Protein AF-A0A348Z303-F1 (afdb_monomer_lite)

pLDDT: mean 90.35, std 9.35, range [49.72, 98.31]

Structure (mmCIF, N/CA/C/O backbone):
data_AF-A0A348Z303-F1
#
_entry.id   AF-A0A348Z303-F1
#
loop_
_atom_site.group_PDB
_atom_site.id
_atom_site.type_symbol
_atom_site.label_atom_id
_atom_site.label_alt_id
_atom_site.label_comp_id
_atom_site.label_asym_id
_atom_site.label_entity_id
_atom_site.label_seq_id
_atom_site.pdbx_PDB_ins_code
_atom_site.Cartn_x
_atom_site.Cartn_y
_atom_site.Cartn_z
_atom_site.occupancy
_atom_site.B_iso_or_equiv
_atom_site.auth_seq_id
_atom_site.auth_comp_id
_atom_site.auth_asym_id
_atom_site.auth_atom_id
_atom_site.pdbx_PDB_model_num
ATOM 1 N N . MET A 1 1 ? -18.401 -0.979 0.124 1.00 71.75 1 MET A N 1
ATOM 2 C CA . MET A 1 1 ? -17.133 -0.371 0.570 1.00 71.75 1 MET A CA 1
ATOM 3 C C . MET A 1 1 ? -16.017 -0.876 -0.336 1.00 71.75 1 MET A C 1
ATOM 5 O O . MET A 1 1 ? -16.085 -2.041 -0.716 1.00 71.75 1 MET A O 1
ATOM 9 N N . LYS A 1 2 ? -15.083 -0.018 -0.766 1.00 87.38 2 LYS A N 1
ATOM 10 C CA . LYS A 1 2 ? -13.976 -0.422 -1.653 1.00 87.38 2 LYS A CA 1
ATOM 11 C C . LYS A 1 2 ? -12.927 -1.232 -0.867 1.00 87.38 2 LYS A C 1
ATOM 13 O O . LYS A 1 2 ? -12.825 -1.093 0.350 1.00 87.38 2 LYS A O 1
ATOM 18 N N . ARG A 1 3 ? -12.205 -2.112 -1.564 1.00 90.94 3 ARG A N 1
ATOM 19 C CA . ARG A 1 3 ? -11.183 -3.026 -1.023 1.00 90.94 3 ARG A CA 1
ATOM 20 C C . ARG A 1 3 ? -9.944 -2.970 -1.906 1.00 90.94 3 ARG A C 1
ATOM 22 O O . ARG A 1 3 ? -10.082 -2.824 -3.121 1.00 90.94 3 ARG A O 1
ATOM 29 N N . LEU A 1 4 ? -8.760 -3.113 -1.315 1.00 92.75 4 LEU A N 1
ATOM 30 C CA . LEU A 1 4 ? -7.537 -3.292 -2.097 1.00 92.75 4 LEU A CA 1
ATOM 31 C C . LEU A 1 4 ? -7.446 -4.716 -2.649 1.00 92.75 4 LEU A C 1
ATOM 33 O O . LEU A 1 4 ? -7.676 -5.685 -1.928 1.00 92.75 4 LEU A O 1
ATOM 37 N N . ASN A 1 5 ? -7.038 -4.827 -3.911 1.00 91.81 5 ASN A N 1
ATOM 38 C CA . ASN A 1 5 ? -6.544 -6.080 -4.471 1.00 91.81 5 ASN A CA 1
ATOM 39 C C . ASN A 1 5 ? -5.054 -6.183 -4.140 1.00 91.81 5 ASN A C 1
ATOM 41 O O . ASN A 1 5 ? -4.266 -5.346 -4.582 1.00 91.81 5 ASN A O 1
ATOM 45 N N . LEU A 1 6 ? -4.679 -7.179 -3.342 1.00 91.81 6 LEU A N 1
ATOM 46 C CA . LEU A 1 6 ? -3.316 -7.331 -2.842 1.00 91.81 6 LEU A CA 1
ATOM 47 C C . LEU A 1 6 ? -2.553 -8.362 -3.671 1.00 91.81 6 LEU A C 1
ATOM 49 O O . LEU A 1 6 ? -3.051 -9.450 -3.951 1.00 91.81 6 LEU A O 1
ATOM 53 N N . TYR A 1 7 ? -1.330 -8.002 -4.050 1.00 90.19 7 TYR A N 1
ATOM 54 C CA . TYR A 1 7 ? -0.420 -8.853 -4.804 1.00 90.19 7 TYR A CA 1
ATOM 55 C C . TYR A 1 7 ? 0.849 -9.059 -3.989 1.00 90.19 7 TYR A C 1
ATOM 57 O O . TYR A 1 7 ? 1.472 -8.100 -3.532 1.00 90.19 7 TYR A O 1
ATOM 65 N N . TYR A 1 8 ? 1.230 -10.318 -3.824 1.00 87.81 8 TYR A N 1
ATOM 66 C CA . TYR A 1 8 ? 2.387 -10.724 -3.041 1.00 87.81 8 TYR A CA 1
ATOM 67 C C . TYR A 1 8 ? 3.460 -11.269 -3.976 1.00 87.81 8 TYR A C 1
ATOM 69 O O . TYR A 1 8 ? 3.164 -12.037 -4.890 1.00 87.81 8 TYR A O 1
ATOM 77 N N . PHE A 1 9 ? 4.708 -10.875 -3.740 1.00 84.88 9 PHE A N 1
ATOM 78 C CA . PHE A 1 9 ? 5.856 -11.320 -4.522 1.00 84.88 9 PHE A CA 1
ATOM 79 C C . PHE A 1 9 ? 6.803 -12.123 -3.627 1.00 84.88 9 PHE A C 1
ATOM 81 O O . PHE A 1 9 ? 7.118 -11.684 -2.522 1.00 84.88 9 PHE A O 1
ATOM 88 N N . GLY A 1 10 ? 7.275 -13.270 -4.122 1.00 81.50 10 GLY A N 1
ATOM 89 C CA . GLY A 1 10 ? 8.155 -14.190 -3.392 1.00 81.50 10 GLY A CA 1
ATOM 90 C C . GLY A 1 10 ? 7.437 -15.430 -2.852 1.00 81.50 10 GLY A C 1
ATOM 91 O O . GLY A 1 10 ? 6.257 -15.646 -3.128 1.00 81.50 10 GLY A O 1
ATOM 92 N N . ASP A 1 11 ? 8.173 -16.248 -2.099 1.00 75.75 11 ASP A N 1
ATOM 93 C CA . ASP A 1 11 ? 7.645 -17.470 -1.493 1.00 75.75 11 ASP A CA 1
ATOM 94 C C . ASP A 1 11 ? 6.893 -17.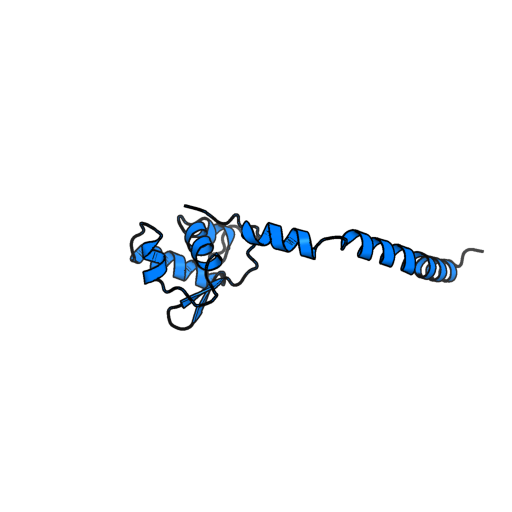140 -0.202 1.00 75.75 11 ASP A C 1
ATOM 96 O O . ASP A 1 11 ? 7.454 -16.615 0.761 1.00 75.75 11 ASP A O 1
ATOM 100 N N . ILE A 1 12 ? 5.598 -17.446 -0.190 1.00 70.44 12 ILE A N 1
ATOM 101 C CA . ILE A 1 12 ? 4.725 -17.232 0.960 1.00 70.44 12 ILE A CA 1
ATOM 102 C C . ILE A 1 12 ? 4.579 -18.566 1.694 1.00 70.44 12 ILE A C 1
ATOM 104 O O . ILE A 1 12 ? 3.819 -19.438 1.272 1.00 70.44 12 ILE A O 1
ATOM 108 N N . GLU A 1 13 ? 5.306 -18.754 2.793 1.00 67.81 13 GLU A N 1
ATOM 109 C CA . GLU A 1 13 ? 5.172 -19.975 3.590 1.00 67.81 13 GLU A CA 1
ATOM 110 C C . GLU A 1 13 ? 3.804 -20.024 4.300 1.00 67.81 13 GLU A C 1
ATOM 112 O O . GLU A 1 13 ? 3.369 -19.085 4.971 1.00 67.81 13 GLU A O 1
ATOM 117 N N . VAL A 1 14 ? 3.100 -21.150 4.149 1.00 61.56 14 VAL A N 1
ATOM 118 C CA . VAL A 1 14 ? 1.668 -21.317 4.482 1.00 61.56 14 VAL A CA 1
ATOM 119 C C . VAL A 1 14 ? 1.362 -21.198 5.987 1.00 61.56 14 VAL A C 1
ATOM 121 O O . VAL A 1 14 ? 0.215 -20.976 6.361 1.00 61.56 14 VAL A O 1
ATOM 124 N N . TYR A 1 15 ? 2.369 -21.299 6.861 1.00 58.62 15 TYR A N 1
ATOM 125 C CA . TYR A 1 15 ? 2.182 -21.384 8.318 1.00 58.62 15 TYR A CA 1
ATOM 126 C C . TYR A 1 15 ? 2.895 -20.294 9.124 1.00 58.62 15 TYR A C 1
ATOM 128 O O . TYR A 1 15 ? 3.002 -20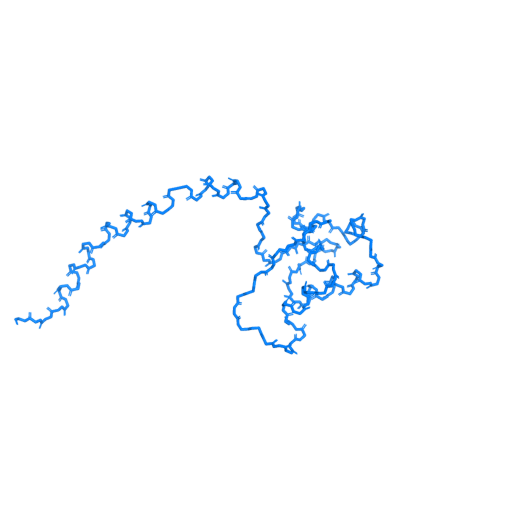.409 10.347 1.00 58.62 15 TYR A O 1
ATOM 136 N N . ASP A 1 16 ? 3.370 -19.229 8.479 1.00 71.75 16 ASP A N 1
ATOM 137 C CA . ASP A 1 16 ? 3.993 -18.132 9.212 1.00 71.75 16 ASP A CA 1
ATOM 138 C C . ASP A 1 16 ? 2.936 -17.141 9.733 1.00 71.75 16 ASP A C 1
ATOM 140 O O . ASP A 1 16 ? 2.112 -16.617 8.991 1.00 71.75 16 ASP A O 1
ATOM 144 N N . LYS A 1 17 ? 2.987 -16.807 11.026 1.00 70.12 17 LYS A N 1
ATOM 145 C CA . LYS A 1 17 ? 2.208 -15.706 11.624 1.00 70.12 17 LYS A CA 1
ATOM 146 C C . LYS A 1 17 ? 2.557 -14.331 11.030 1.00 70.12 17 LYS A C 1
ATOM 148 O O . LYS A 1 17 ? 1.852 -13.354 11.311 1.00 70.12 17 LYS A O 1
ATOM 153 N N . TYR A 1 18 ? 3.651 -14.246 10.273 1.00 79.44 18 TYR A N 1
ATOM 154 C CA . TYR A 1 18 ? 4.050 -13.090 9.474 1.00 79.44 18 TYR A CA 1
ATOM 155 C C . TYR A 1 18 ? 3.636 -13.191 7.998 1.00 79.44 18 TYR A C 1
ATOM 157 O O . TYR A 1 18 ? 3.946 -12.287 7.228 1.00 79.44 18 TYR A O 1
ATOM 165 N N . ASN A 1 19 ? 2.919 -14.248 7.602 1.00 86.44 19 ASN A N 1
ATOM 166 C CA . ASN A 1 19 ? 2.427 -14.422 6.243 1.00 86.44 19 ASN A CA 1
ATOM 167 C C . ASN A 1 19 ? 1.448 -13.282 5.883 1.00 86.44 19 ASN A C 1
ATOM 169 O O . ASN A 1 19 ? 0.371 -13.179 6.485 1.00 86.44 19 ASN A O 1
ATOM 173 N N . PRO A 1 20 ? 1.796 -12.431 4.902 1.00 87.75 20 PRO A N 1
ATOM 174 C CA . PRO A 1 20 ? 0.996 -11.264 4.567 1.00 87.75 20 PRO A CA 1
ATOM 175 C C . PRO A 1 20 ? -0.303 -11.623 3.830 1.00 87.75 20 PRO A C 1
ATOM 177 O O . PRO A 1 20 ? -1.264 -10.867 3.933 1.00 87.75 20 PRO A O 1
ATOM 180 N N . ALA A 1 21 ? -0.375 -12.771 3.146 1.00 86.88 21 ALA A N 1
ATOM 181 C CA . ALA A 1 21 ? -1.623 -13.263 2.562 1.00 86.88 21 ALA A CA 1
ATOM 182 C C . ALA A 1 21 ? -2.615 -13.650 3.665 1.00 86.88 21 ALA A C 1
ATOM 184 O O . ALA A 1 21 ? -3.739 -13.166 3.681 1.00 86.88 21 ALA A O 1
ATOM 185 N N . TYR A 1 22 ? -2.163 -14.412 4.665 1.00 87.50 22 TYR A N 1
ATOM 186 C CA . TYR A 1 22 ? -3.016 -14.807 5.789 1.00 87.50 22 TYR A CA 1
ATOM 187 C C . TYR A 1 22 ? -3.542 -13.605 6.589 1.00 87.50 22 TYR A C 1
ATOM 189 O O . TYR A 1 22 ? -4.721 -13.547 6.928 1.00 87.50 22 TYR A O 1
ATOM 197 N N . VAL A 1 23 ? -2.672 -12.641 6.909 1.00 87.94 23 VAL A N 1
ATOM 198 C CA . VAL A 1 23 ? -3.055 -11.471 7.715 1.00 87.94 23 VAL A CA 1
ATOM 199 C C . VAL A 1 23 ? -3.988 -10.531 6.955 1.00 87.94 23 VAL A C 1
ATOM 201 O O . VAL A 1 23 ? -4.933 -10.011 7.541 1.00 87.94 23 VAL A O 1
ATOM 204 N N . CYS A 1 24 ? -3.745 -10.299 5.667 1.00 89.12 24 CYS A N 1
ATOM 205 C CA . CYS A 1 24 ? -4.581 -9.386 4.894 1.00 89.12 24 CYS A CA 1
ATOM 206 C C . CYS A 1 24 ? -5.887 -10.015 4.382 1.00 89.12 24 CYS A C 1
ATOM 208 O O . CYS A 1 24 ? -6.785 -9.269 3.995 1.00 89.12 24 CYS A O 1
ATOM 210 N N . ASP A 1 25 ? -6.010 -11.345 4.413 1.00 86.88 25 ASP A N 1
ATOM 211 C CA . ASP A 1 25 ? -7.273 -12.058 4.185 1.00 86.88 25 ASP A CA 1
ATOM 212 C C . ASP A 1 25 ? -8.223 -11.974 5.399 1.00 86.88 25 ASP A C 1
ATOM 214 O O . ASP A 1 25 ? -9.400 -12.334 5.296 1.00 86.88 25 ASP A O 1
ATOM 218 N N . GLU A 1 26 ? -7.754 -11.487 6.559 1.00 86.00 26 GLU A N 1
ATOM 219 C CA . GLU A 1 26 ? -8.622 -11.217 7.707 1.00 86.00 26 GLU A CA 1
ATOM 220 C C . GLU A 1 26 ? -9.726 -10.222 7.303 1.00 86.00 26 GLU A C 1
ATOM 222 O O . GLU A 1 26 ? -9.460 -9.169 6.720 1.00 86.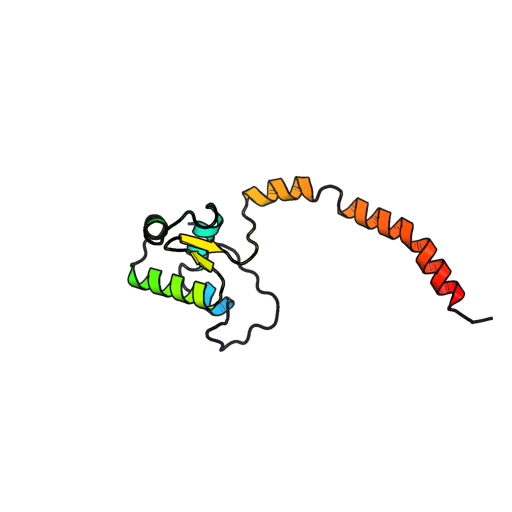00 26 GLU A O 1
ATOM 227 N N . ASN A 1 27 ? -10.988 -10.544 7.620 1.00 88.25 27 ASN A N 1
ATOM 228 C CA . ASN A 1 27 ? -12.122 -9.666 7.310 1.00 88.25 27 ASN A CA 1
ATOM 229 C C . ASN A 1 27 ? -11.839 -8.226 7.766 1.00 88.25 27 ASN A C 1
ATOM 231 O O . ASN A 1 27 ? -11.463 -8.016 8.918 1.00 88.25 27 ASN A O 1
ATOM 235 N N . PHE A 1 28 ? -12.099 -7.262 6.878 1.00 93.06 28 PHE A N 1
ATOM 236 C CA . PHE A 1 28 ? -11.851 -5.823 7.034 1.00 93.06 28 PHE A CA 1
ATOM 237 C C . PHE A 1 28 ? -10.400 -5.355 6.874 1.00 93.06 28 PHE A C 1
ATOM 239 O O . PHE A 1 28 ? -10.191 -4.150 6.757 1.00 93.06 28 PHE A O 1
ATOM 246 N N . ALA A 1 29 ? -9.395 -6.235 6.808 1.00 95.00 29 ALA A N 1
ATOM 247 C CA . ALA A 1 29 ? -8.008 -5.800 6.619 1.00 95.00 29 ALA A CA 1
ATOM 248 C C . ALA A 1 29 ? -7.821 -5.060 5.284 1.00 95.00 29 ALA A C 1
ATOM 250 O O . ALA A 1 29 ? -7.245 -3.971 5.253 1.00 95.00 29 ALA A O 1
ATOM 251 N N . SER A 1 30 ? -8.377 -5.598 4.193 1.00 94.81 30 SER A N 1
ATOM 252 C CA . SER A 1 30 ? -8.314 -4.972 2.864 1.00 94.81 30 SER A CA 1
ATOM 253 C C . SER A 1 30 ? -9.035 -3.617 2.793 1.00 94.81 30 SER A C 1
ATOM 255 O O . SER A 1 30 ? -8.593 -2.713 2.083 1.00 94.81 30 SER A O 1
ATOM 257 N N . GLU A 1 31 ? -10.125 -3.457 3.545 1.00 95.38 31 GLU A N 1
ATOM 258 C CA . GLU A 1 31 ? -10.892 -2.220 3.674 1.00 95.38 31 GLU A CA 1
ATOM 259 C C . GLU A 1 31 ? -10.151 -1.168 4.499 1.00 95.38 31 GLU A C 1
ATOM 261 O O . GLU A 1 31 ? -10.098 -0.006 4.106 1.00 95.38 31 GLU A O 1
ATOM 266 N N . ILE A 1 32 ? -9.552 -1.574 5.621 1.00 96.69 32 ILE A N 1
ATOM 267 C CA . ILE A 1 32 ? -8.728 -0.699 6.461 1.00 96.69 32 ILE A CA 1
ATOM 268 C C . ILE A 1 32 ? -7.537 -0.187 5.652 1.00 96.69 32 ILE A C 1
ATOM 270 O O . ILE A 1 32 ? -7.262 1.011 5.654 1.00 96.69 32 ILE A O 1
ATOM 274 N N . LEU A 1 33 ? -6.863 -1.073 4.913 1.00 97.06 33 LEU A N 1
ATOM 275 C CA . LEU A 1 33 ? -5.781 -0.675 4.019 1.00 97.06 33 LEU A CA 1
ATOM 276 C C . LEU A 1 33 ? -6.286 0.278 2.925 1.00 97.06 33 LEU A C 1
ATOM 278 O O . LEU A 1 33 ? -5.621 1.268 2.652 1.00 97.06 33 LEU A O 1
ATOM 282 N N . TYR A 1 34 ? -7.466 0.049 2.341 1.00 96.44 34 TYR A N 1
ATOM 283 C CA . TYR A 1 34 ? -8.038 0.986 1.366 1.00 96.44 34 TYR A CA 1
ATOM 284 C C . TYR A 1 34 ? -8.244 2.386 1.970 1.00 96.44 34 TYR A C 1
ATOM 286 O O . TYR A 1 34 ? -7.816 3.370 1.374 1.00 96.44 34 TYR A O 1
ATOM 294 N N . ILE A 1 35 ? -8.834 2.480 3.168 1.00 96.44 35 ILE A N 1
ATOM 295 C CA . ILE A 1 35 ? -9.060 3.764 3.852 1.00 96.44 35 ILE A CA 1
ATOM 296 C C . ILE A 1 35 ? -7.740 4.501 4.087 1.00 96.44 35 ILE A C 1
ATOM 298 O O . ILE A 1 35 ? -7.643 5.693 3.809 1.00 96.44 35 ILE A O 1
ATOM 302 N N . ILE A 1 36 ? -6.716 3.803 4.591 1.00 97.06 36 ILE A N 1
ATOM 303 C CA . ILE A 1 36 ? -5.412 4.427 4.845 1.00 97.06 36 ILE A CA 1
ATOM 304 C C . ILE A 1 36 ? -4.771 4.883 3.524 1.00 97.06 36 ILE A C 1
ATOM 306 O O . ILE A 1 36 ? -4.156 5.942 3.502 1.00 97.06 36 ILE A O 1
ATOM 310 N N . ALA A 1 37 ? -4.925 4.124 2.431 1.00 96.06 37 ALA A N 1
ATOM 311 C CA . ALA A 1 37 ? -4.368 4.467 1.119 1.00 96.06 37 ALA A CA 1
ATOM 312 C C . ALA A 1 37 ? -5.018 5.706 0.489 1.00 96.06 37 ALA A C 1
ATOM 314 O O . ALA A 1 37 ? -4.342 6.481 -0.178 1.00 96.06 37 ALA A O 1
ATOM 315 N N . GLU A 1 38 ? -6.326 5.878 0.679 1.00 95.75 38 GLU A N 1
ATOM 316 C CA . GLU A 1 38 ? -7.104 6.990 0.117 1.00 95.75 38 GLU A CA 1
ATOM 317 C C . GLU A 1 38 ? -6.824 8.332 0.815 1.00 95.75 38 GLU A C 1
ATOM 319 O O . GLU A 1 38 ? -7.242 9.385 0.338 1.00 95.75 38 GLU A O 1
ATOM 324 N N . ASN A 1 39 ? -6.101 8.314 1.937 1.00 95.81 39 ASN A N 1
ATOM 325 C CA . ASN A 1 39 ? -5.819 9.488 2.752 1.00 95.81 39 ASN A CA 1
ATOM 326 C C . ASN A 1 39 ? -4.312 9.773 2.826 1.00 95.81 39 ASN A C 1
ATOM 328 O O . ASN A 1 39 ? -3.473 8.898 2.614 1.00 95.81 39 ASN A O 1
ATOM 332 N N . GLU A 1 40 ? -3.948 11.016 3.156 1.00 95.88 40 GLU A N 1
ATOM 333 C CA . GLU A 1 40 ? -2.540 11.396 3.300 1.00 95.88 40 GLU A CA 1
ATOM 334 C C . GLU A 1 40 ? -1.842 10.557 4.384 1.00 95.88 40 GLU A C 1
ATOM 336 O O . GLU A 1 40 ? -2.429 10.211 5.415 1.00 95.88 40 GLU A O 1
ATOM 341 N N . ALA A 1 41 ? -0.562 10.243 4.178 1.00 97.38 41 ALA A N 1
ATOM 342 C CA . ALA A 1 41 ? 0.215 9.462 5.133 1.00 97.38 41 ALA A CA 1
ATOM 343 C C . ALA A 1 41 ? 0.215 10.117 6.524 1.00 97.38 41 ALA A C 1
ATOM 345 O O . ALA A 1 41 ? 0.519 11.301 6.664 1.00 97.38 41 ALA A O 1
ATOM 346 N N . PHE A 1 42 ? -0.073 9.323 7.559 1.00 98.06 42 PHE A N 1
ATOM 347 C CA . PHE A 1 42 ? -0.198 9.787 8.943 1.00 98.06 42 PHE A CA 1
ATOM 348 C C . PHE A 1 42 ? -1.268 10.873 9.144 1.00 98.06 42 PHE A C 1
ATOM 350 O O . PHE A 1 42 ? -1.089 11.762 9.976 1.00 98.06 42 PHE A O 1
ATOM 357 N N . SER A 1 43 ? -2.382 10.812 8.412 1.00 97.75 43 SER A N 1
ATOM 358 C CA . SER A 1 43 ? -3.529 11.711 8.621 1.00 97.75 43 SER A CA 1
ATOM 359 C C . SER A 1 43 ? -4.618 11.113 9.516 1.00 97.75 43 SER A C 1
ATOM 361 O O . SER A 1 43 ? -5.212 11.844 10.305 1.00 97.75 43 SER A O 1
ATOM 363 N N . LEU A 1 44 ? -4.842 9.798 9.440 1.00 97.50 44 LEU A N 1
ATOM 364 C CA . LEU A 1 44 ? -5.954 9.118 10.106 1.00 97.50 44 LEU A CA 1
ATOM 365 C C . LEU A 1 44 ? -5.553 8.451 11.414 1.00 97.50 44 LEU A C 1
ATOM 367 O O . LEU A 1 44 ? -4.559 7.724 11.447 1.00 97.50 44 LEU A O 1
ATOM 371 N N . THR A 1 45 ? -6.390 8.625 12.438 1.00 96.94 45 THR A N 1
ATOM 372 C CA . THR A 1 45 ? -6.343 7.864 13.693 1.00 96.94 45 THR A CA 1
ATOM 373 C C . THR A 1 45 ? -7.197 6.598 13.619 1.00 96.94 45 THR A C 1
ATOM 375 O O . THR A 1 45 ? -7.978 6.401 12.686 1.00 96.94 45 THR A O 1
ATOM 378 N N . GLN A 1 46 ? -7.110 5.733 14.631 1.00 95.31 46 GLN A N 1
ATOM 379 C CA . GLN A 1 46 ? -7.964 4.545 14.691 1.00 95.31 46 GLN A CA 1
ATOM 380 C C . GLN A 1 46 ? -9.445 4.906 14.888 1.00 95.31 46 GLN A C 1
ATOM 382 O O . GLN A 1 46 ? -10.319 4.217 14.362 1.00 95.31 46 GLN A O 1
ATOM 387 N N . GLU A 1 47 ? -9.727 5.992 15.613 1.00 94.62 47 GLU A N 1
ATOM 388 C CA . GLU A 1 47 ? -11.084 6.520 15.775 1.00 94.62 47 GLU A CA 1
ATOM 389 C C . GLU A 1 47 ? -11.638 7.058 14.452 1.00 94.62 47 GLU A C 1
ATOM 391 O O . GLU A 1 47 ? -12.832 6.958 14.191 1.00 94.62 47 GLU A O 1
ATOM 396 N N . ASP A 1 48 ? -10.788 7.600 13.581 1.00 95.88 48 ASP A N 1
ATOM 397 C CA . ASP A 1 48 ? -11.234 8.008 12.251 1.00 95.88 48 ASP A CA 1
ATOM 398 C C . ASP A 1 48 ? -11.563 6.796 11.385 1.00 95.88 48 ASP A C 1
ATOM 400 O O . ASP A 1 48 ? -12.620 6.769 10.762 1.00 95.88 48 ASP A O 1
ATOM 404 N N . ILE A 1 49 ? -10.722 5.758 11.410 1.00 95.50 49 ILE A N 1
ATOM 405 C CA . ILE A 1 49 ? -10.950 4.511 10.663 1.00 95.50 49 ILE A CA 1
ATOM 406 C C . ILE A 1 49 ? -12.264 3.833 11.092 1.00 95.50 49 ILE A C 1
ATOM 408 O O . ILE A 1 49 ? -13.014 3.365 10.233 1.00 95.50 49 ILE A O 1
ATOM 412 N N . SER A 1 50 ? -12.588 3.815 12.391 1.00 94.19 50 SER A N 1
ATOM 413 C CA . SER A 1 50 ? -13.825 3.194 12.893 1.00 94.19 50 SER A CA 1
ATOM 414 C C . SER A 1 50 ? -15.104 3.907 12.437 1.00 94.19 50 SER A C 1
ATOM 416 O O . SER A 1 50 ? -16.165 3.292 12.416 1.00 94.19 50 SER A O 1
ATOM 418 N N . LYS A 1 51 ? -15.032 5.172 12.002 1.00 94.12 51 LYS A N 1
ATOM 419 C CA . LYS A 1 51 ? -16.187 5.888 11.426 1.00 94.12 51 LYS A CA 1
ATOM 420 C C . LYS A 1 51 ? -16.554 5.383 10.027 1.00 94.12 51 LYS A C 1
ATOM 422 O O . LYS A 1 51 ? -17.686 5.579 9.592 1.00 94.12 51 LYS A O 1
ATOM 427 N N . PHE A 1 52 ? -15.615 4.752 9.319 1.00 92.81 52 PHE A N 1
ATOM 428 C CA . PHE A 1 52 ? -15.818 4.248 7.956 1.00 92.81 52 PHE A CA 1
ATOM 429 C C . PHE A 1 52 ? -16.236 2.774 7.906 1.00 92.81 52 PHE A C 1
ATOM 431 O O . PHE A 1 52 ? -16.772 2.332 6.889 1.00 92.81 52 PHE A O 1
ATOM 438 N N . ILE A 1 53 ? -15.986 2.009 8.974 1.00 90.69 53 ILE A N 1
ATOM 439 C CA . ILE A 1 53 ? -16.251 0.567 9.043 1.00 90.69 53 ILE A CA 1
ATOM 440 C C . ILE A 1 53 ? -17.099 0.260 10.269 1.00 90.69 53 ILE A C 1
ATOM 442 O O . ILE A 1 53 ? -16.715 0.578 11.389 1.00 90.69 53 ILE A O 1
ATOM 446 N N . ASP A 1 54 ? -18.199 -0.461 10.060 1.00 89.88 54 ASP A N 1
ATOM 447 C CA . ASP A 1 54 ? -18.975 -1.056 11.148 1.00 89.88 54 ASP A CA 1
ATOM 448 C C . ASP A 1 54 ? -18.244 -2.289 11.714 1.00 89.88 54 ASP A C 1
ATOM 450 O O . ASP A 1 54 ? -18.447 -3.427 11.283 1.00 89.88 54 ASP A O 1
ATOM 454 N N . ILE A 1 55 ? -17.302 -2.037 12.625 1.00 91.56 55 ILE A N 1
ATOM 455 C CA . ILE A 1 55 ? -16.487 -3.044 13.306 1.00 91.56 55 ILE A CA 1
ATOM 456 C C . ILE A 1 55 ? -16.303 -2.661 14.774 1.00 91.56 55 ILE A C 1
ATOM 458 O O . ILE A 1 55 ? -16.129 -1.492 15.118 1.00 91.56 55 ILE A O 1
ATOM 462 N N . ASP A 1 56 ? -16.31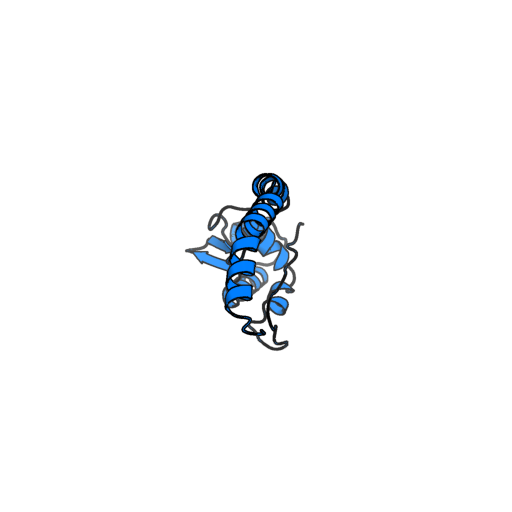3 -3.652 15.663 1.00 92.81 56 ASP A N 1
ATOM 463 C CA . ASP A 1 56 ? -16.042 -3.406 17.072 1.00 92.81 56 ASP A CA 1
ATOM 464 C C . ASP A 1 56 ? -14.572 -3.010 17.311 1.00 92.81 56 ASP A C 1
ATOM 466 O O . ASP A 1 56 ? -13.644 -3.474 16.640 1.00 92.81 56 ASP A O 1
ATOM 470 N N . ASN A 1 57 ? -14.346 -2.168 18.322 1.00 90.75 57 ASN A N 1
ATOM 471 C CA . ASN A 1 57 ? -13.017 -1.634 18.626 1.00 90.75 57 ASN A CA 1
ATOM 472 C C . ASN A 1 57 ? -11.987 -2.722 18.965 1.00 90.75 57 ASN A C 1
ATOM 474 O O . ASN A 1 57 ? -10.804 -2.550 18.673 1.00 90.75 57 ASN A O 1
ATOM 478 N N . HIS A 1 58 ? -12.397 -3.833 19.585 1.00 93.50 58 HIS A N 1
ATOM 479 C CA . HIS A 1 58 ? -11.468 -4.909 19.930 1.00 93.50 58 HIS A CA 1
ATOM 480 C C . HIS A 1 58 ? -10.948 -5.598 18.663 1.00 93.50 58 HIS A C 1
ATOM 482 O O . HIS A 1 58 ? -9.748 -5.844 18.527 1.00 93.50 58 HIS A O 1
ATOM 488 N N . ARG A 1 59 ? -11.833 -5.859 17.703 1.00 94.12 59 ARG A N 1
ATOM 489 C CA . ARG A 1 59 ? -11.464 -6.443 16.418 1.00 94.12 59 ARG A CA 1
ATOM 490 C C . ARG A 1 59 ? -10.655 -5.479 15.554 1.00 94.12 59 ARG A C 1
ATOM 492 O O . ARG A 1 59 ? -9.649 -5.904 14.992 1.00 94.12 59 ARG A O 1
ATOM 499 N N . LEU A 1 60 ? -11.000 -4.190 15.525 1.00 95.44 60 LEU A N 1
ATOM 500 C CA . LEU A 1 60 ? -10.189 -3.173 14.842 1.00 95.44 60 LEU A CA 1
ATOM 501 C C . LEU A 1 60 ? -8.760 -3.113 15.407 1.00 95.44 60 LEU A C 1
ATOM 503 O O . LEU A 1 60 ? -7.795 -3.162 14.646 1.00 95.44 60 LEU A O 1
ATOM 507 N N . ASN A 1 61 ? -8.620 -3.097 16.737 1.00 95.75 61 ASN A N 1
ATOM 508 C CA . ASN A 1 61 ? -7.320 -3.157 17.416 1.00 95.75 61 ASN A CA 1
ATOM 509 C C . ASN A 1 61 ? -6.509 -4.394 16.996 1.00 95.75 61 ASN A C 1
ATOM 511 O O . ASN A 1 61 ? -5.308 -4.292 16.737 1.00 95.75 61 ASN A O 1
ATOM 515 N N . SER A 1 62 ? -7.159 -5.561 16.928 1.00 95.38 62 SER A N 1
ATOM 516 C CA . SER A 1 62 ? -6.527 -6.816 16.507 1.00 95.38 62 SER A CA 1
ATOM 517 C C . SER A 1 62 ? -5.981 -6.726 15.081 1.00 95.38 62 SER A C 1
ATOM 519 O O . SER A 1 62 ? -4.806 -7.021 14.857 1.00 95.38 62 SER A O 1
ATOM 521 N N . ILE A 1 63 ? -6.795 -6.248 14.136 1.00 96.00 63 ILE A N 1
ATOM 522 C CA . ILE A 1 63 ? -6.396 -6.128 12.728 1.00 96.00 63 ILE A CA 1
ATOM 523 C C . ILE A 1 63 ? -5.246 -5.127 12.574 1.00 96.00 63 ILE A C 1
ATOM 525 O O . ILE A 1 63 ? -4.234 -5.451 11.957 1.00 96.00 63 ILE A O 1
ATOM 529 N N . ILE A 1 64 ? -5.338 -3.943 13.190 1.00 96.44 64 ILE A N 1
ATOM 530 C CA . ILE A 1 64 ? -4.265 -2.934 13.163 1.00 96.44 64 ILE A CA 1
ATOM 531 C C . ILE A 1 64 ? -2.963 -3.506 13.738 1.00 96.44 64 ILE A C 1
ATOM 533 O O . ILE A 1 64 ? -1.888 -3.312 13.169 1.00 96.44 64 ILE A O 1
ATOM 537 N N . SER A 1 65 ? -3.044 -4.258 14.837 1.00 95.88 65 SER A N 1
ATOM 538 C CA . SER A 1 65 ? -1.886 -4.929 15.432 1.00 95.88 65 SER A CA 1
ATOM 539 C C . SER A 1 65 ? -1.269 -5.967 14.485 1.00 95.88 65 SER A C 1
ATOM 541 O O . SER A 1 65 ? -0.048 -5.991 14.308 1.00 95.88 65 SER A O 1
ATOM 543 N N . ASN A 1 66 ? -2.093 -6.782 13.819 1.00 95.06 66 ASN A N 1
ATOM 544 C CA . ASN A 1 66 ? -1.635 -7.771 12.842 1.00 95.06 66 ASN A CA 1
ATOM 545 C C . ASN A 1 66 ? -0.992 -7.107 11.612 1.00 95.06 66 ASN A C 1
ATOM 547 O O . ASN A 1 66 ? 0.094 -7.516 11.201 1.00 95.06 66 ASN A O 1
ATOM 551 N N . LEU A 1 67 ? -1.599 -6.045 11.074 1.00 96.50 67 LEU A N 1
ATOM 552 C CA . LEU A 1 67 ? -1.059 -5.277 9.947 1.00 96.50 67 LEU A CA 1
ATOM 553 C C . LEU A 1 67 ? 0.287 -4.625 10.293 1.00 96.50 67 LEU A C 1
ATOM 555 O O . LEU A 1 67 ? 1.225 -4.673 9.496 1.00 96.50 67 LEU A O 1
ATOM 559 N N . LYS A 1 68 ? 0.429 -4.072 11.503 1.00 95.88 68 LYS A N 1
ATOM 560 C CA . LYS A 1 68 ? 1.722 -3.575 12.001 1.00 95.88 68 LYS A CA 1
ATOM 561 C C . LYS A 1 68 ? 2.746 -4.700 12.136 1.00 95.88 68 LYS A C 1
ATOM 563 O O . LYS A 1 68 ? 3.910 -4.510 11.798 1.00 95.88 68 LYS A O 1
ATOM 568 N N . ARG A 1 69 ? 2.326 -5.876 12.619 1.00 94.56 69 ARG A N 1
ATOM 569 C CA . ARG A 1 69 ? 3.209 -7.037 12.820 1.00 94.56 69 ARG A CA 1
ATOM 570 C C . ARG A 1 69 ? 3.868 -7.493 11.518 1.00 94.56 69 ARG A C 1
ATOM 572 O O . ARG A 1 69 ? 5.038 -7.858 11.551 1.00 94.56 69 ARG A O 1
ATOM 579 N N . ILE A 1 70 ? 3.140 -7.461 10.403 1.00 92.88 70 ILE A N 1
ATOM 580 C CA . ILE A 1 70 ? 3.676 -7.795 9.071 1.00 92.88 70 ILE A CA 1
ATOM 581 C C . ILE A 1 70 ? 4.315 -6.598 8.355 1.00 92.88 70 ILE A C 1
ATOM 583 O O . ILE A 1 70 ? 4.659 -6.699 7.183 1.00 92.88 70 ILE A O 1
ATOM 587 N N . ASN A 1 71 ? 4.451 -5.457 9.037 1.00 94.38 71 ASN A N 1
ATOM 588 C CA . ASN A 1 71 ? 4.950 -4.209 8.469 1.00 94.38 71 ASN A CA 1
ATOM 589 C C . ASN A 1 71 ? 4.144 -3.711 7.250 1.00 94.38 71 ASN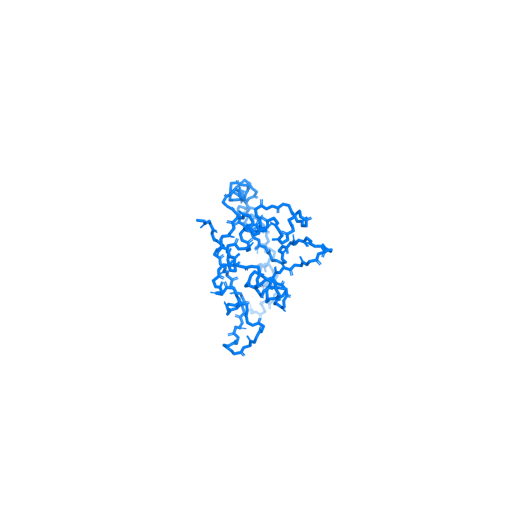 A C 1
ATOM 591 O O . ASN A 1 71 ? 4.688 -3.017 6.397 1.00 94.38 71 ASN A O 1
ATOM 595 N N . ALA A 1 72 ? 2.851 -4.042 7.161 1.00 95.81 72 ALA A N 1
ATOM 596 C CA . ALA A 1 72 ? 1.962 -3.525 6.119 1.00 95.81 72 ALA A CA 1
ATOM 597 C C . ALA A 1 72 ? 1.615 -2.050 6.359 1.00 95.81 72 ALA A C 1
ATOM 599 O O . ALA A 1 72 ? 1.472 -1.282 5.406 1.00 95.81 72 ALA A O 1
ATOM 600 N N . ILE A 1 73 ? 1.524 -1.653 7.632 1.00 97.75 73 ILE A N 1
ATOM 601 C CA . ILE A 1 73 ? 1.304 -0.269 8.053 1.00 97.75 73 ILE A CA 1
ATOM 602 C C . ILE A 1 73 ? 2.344 0.163 9.087 1.00 97.75 73 ILE A C 1
ATOM 604 O O . ILE A 1 73 ? 2.775 -0.628 9.929 1.00 97.75 73 ILE A O 1
ATOM 608 N N . GLU A 1 74 ? 2.700 1.442 9.055 1.00 98.00 74 GLU A N 1
ATOM 609 C CA . GLU A 1 74 ? 3.482 2.108 10.097 1.00 98.00 74 GLU A CA 1
ATOM 610 C C . GLU A 1 74 ? 2.557 2.992 10.931 1.00 98.00 74 GLU A C 1
ATOM 612 O O . GLU A 1 74 ? 1.660 3.643 10.394 1.00 98.00 74 GLU A O 1
ATOM 617 N N . GLN A 1 75 ? 2.801 3.036 12.240 1.00 97.38 75 GLN A N 1
ATOM 618 C CA . GLN A 1 75 ? 2.120 3.945 13.155 1.00 97.38 75 GLN A CA 1
ATOM 619 C C . GLN A 1 75 ? 3.113 4.982 13.680 1.00 97.38 75 GLN A C 1
ATOM 621 O O . GLN A 1 75 ? 4.155 4.614 14.224 1.00 97.38 75 GLN A O 1
ATOM 626 N N . LYS A 1 76 ? 2.752 6.262 13.580 1.00 97.12 76 LYS A N 1
ATOM 627 C CA . LYS A 1 76 ? 3.442 7.371 14.238 1.00 97.12 76 LYS A CA 1
ATOM 628 C C . LYS A 1 76 ? 2.438 8.086 15.132 1.00 97.12 76 LYS A C 1
ATOM 630 O O . LYS A 1 76 ? 1.413 8.544 14.641 1.00 97.12 76 LYS A O 1
ATOM 635 N N . GLU A 1 77 ? 2.735 8.151 16.429 1.00 94.50 77 GLU A N 1
ATOM 636 C CA . GLU A 1 77 ? 1.763 8.554 17.457 1.00 94.50 77 GLU A CA 1
ATOM 637 C C . GLU A 1 77 ? 0.520 7.651 17.386 1.00 94.50 77 GLU A C 1
ATOM 639 O O . GLU A 1 77 ? 0.626 6.450 17.633 1.00 94.50 77 GLU A O 1
ATOM 644 N N . ASP A 1 78 ? -0.634 8.183 17.010 1.00 95.50 78 ASP A N 1
ATOM 645 C CA . ASP A 1 78 ? -1.896 7.470 16.817 1.00 95.50 78 ASP A CA 1
ATOM 646 C C . ASP A 1 78 ? -2.324 7.381 15.345 1.00 95.50 78 ASP A C 1
ATOM 648 O O . ASP A 1 78 ? -3.421 6.900 15.065 1.00 95.50 78 ASP A O 1
ATOM 652 N N . LYS A 1 79 ? -1.458 7.797 14.408 1.00 98.00 79 LYS A N 1
ATOM 653 C CA . LYS A 1 79 ? -1.775 7.890 12.978 1.00 98.00 79 LYS A CA 1
ATOM 654 C C . LYS A 1 79 ? -1.029 6.883 12.121 1.00 98.00 79 LYS A C 1
ATOM 656 O O . LYS A 1 79 ? 0.078 6.462 12.466 1.00 98.00 79 LYS A O 1
ATOM 661 N N . TYR A 1 80 ? -1.609 6.539 10.971 1.00 98.31 80 TYR A N 1
ATOM 662 C CA . TYR A 1 80 ? -1.142 5.420 10.145 1.00 98.31 80 TYR A CA 1
ATOM 663 C C . TYR A 1 80 ? -0.731 5.817 8.724 1.00 98.31 80 TYR A C 1
ATOM 665 O O . TYR A 1 80 ? -1.272 6.755 8.139 1.00 98.31 80 TYR A O 1
ATOM 673 N N . LYS A 1 81 ? 0.206 5.058 8.146 1.00 98.06 81 LYS A N 1
ATOM 674 C CA . LYS A 1 81 ? 0.480 5.020 6.698 1.00 98.06 81 LYS A CA 1
ATOM 675 C C . LYS A 1 81 ? 0.681 3.577 6.230 1.00 98.06 81 LYS A C 1
ATOM 677 O O . LYS A 1 81 ? 0.994 2.710 7.045 1.00 98.06 81 LYS A O 1
ATOM 682 N N . ILE A 1 82 ? 0.584 3.344 4.924 1.00 97.69 82 ILE A N 1
ATOM 683 C CA . ILE A 1 82 ? 0.929 2.063 4.291 1.00 97.69 82 ILE A CA 1
ATOM 684 C C . ILE A 1 82 ? 2.422 2.024 3.938 1.00 97.69 82 ILE A C 1
ATOM 686 O O . ILE A 1 82 ? 3.005 3.037 3.554 1.00 97.69 82 ILE A O 1
ATOM 690 N N . ASN A 1 83 ? 3.035 0.846 4.070 1.00 96.81 83 ASN A N 1
ATOM 691 C CA . ASN A 1 83 ? 4.472 0.614 3.862 1.00 96.81 83 ASN A CA 1
ATOM 692 C C . ASN A 1 83 ? 4.816 -0.098 2.544 1.00 96.81 83 ASN A C 1
ATOM 694 O O . ASN A 1 83 ? 5.953 -0.523 2.342 1.00 96.81 83 ASN A O 1
ATOM 698 N N . PHE A 1 84 ? 3.852 -0.229 1.640 1.00 94.88 84 PHE A N 1
ATOM 699 C CA . PHE A 1 84 ? 4.034 -0.790 0.307 1.00 94.88 84 PHE A CA 1
ATOM 700 C C . PHE A 1 84 ? 3.336 0.084 -0.747 1.00 94.88 84 PHE A C 1
ATOM 702 O O . PHE A 1 84 ? 2.445 0.861 -0.402 1.00 94.88 84 PHE A O 1
ATOM 709 N N . PRO A 1 85 ? 3.736 -0.002 -2.028 1.00 94.12 85 PRO A N 1
ATOM 710 C CA . PRO A 1 85 ? 3.090 0.760 -3.090 1.00 94.12 85 PRO A CA 1
ATOM 711 C C . PRO A 1 85 ? 1.615 0.378 -3.237 1.00 94.12 85 PRO A C 1
ATOM 713 O O . PRO A 1 85 ? 1.285 -0.801 -3.362 1.00 94.12 85 PRO A O 1
ATOM 716 N N . VAL A 1 86 ? 0.745 1.382 -3.270 1.00 94.62 86 VAL A N 1
ATOM 717 C CA . VAL A 1 86 ? -0.678 1.233 -3.579 1.00 94.62 86 VAL A CA 1
ATOM 718 C C . VAL A 1 86 ? -0.997 2.151 -4.746 1.00 94.62 86 VAL A C 1
ATOM 720 O O . VAL A 1 86 ? -0.520 3.281 -4.784 1.00 94.62 86 VAL A O 1
ATOM 723 N N . PHE A 1 87 ? -1.782 1.642 -5.690 1.00 93.19 87 PHE A N 1
ATOM 724 C CA . PHE A 1 87 ? -2.274 2.398 -6.833 1.00 93.19 87 PHE A CA 1
ATOM 725 C C . PHE A 1 87 ? -3.796 2.385 -6.778 1.00 93.19 87 PHE A C 1
ATOM 727 O O . PHE A 1 87 ? -4.422 1.324 -6.867 1.00 93.19 87 PHE A O 1
ATOM 734 N N . LEU A 1 88 ? -4.380 3.557 -6.576 1.00 93.31 88 LEU A N 1
ATOM 735 C CA . LEU A 1 88 ? -5.813 3.780 -6.606 1.00 93.31 88 LEU A CA 1
ATOM 736 C C . LEU A 1 88 ? -6.275 4.055 -8.037 1.00 93.31 88 LEU A C 1
ATOM 738 O O . LEU A 1 88 ? -5.489 4.305 -8.946 1.00 93.31 88 LEU A O 1
ATOM 742 N N . GLU A 1 89 ? -7.586 4.024 -8.237 1.00 89.94 89 GLU A N 1
ATOM 743 C CA . GLU A 1 89 ? -8.206 4.263 -9.543 1.00 89.94 89 GLU A CA 1
ATOM 744 C C . GLU A 1 89 ? -7.819 5.633 -10.126 1.00 89.94 89 GLU A C 1
ATOM 746 O O . GLU A 1 89 ? -7.509 5.732 -11.309 1.00 89.94 89 GLU A O 1
ATOM 751 N N . SER A 1 90 ? -7.727 6.662 -9.276 1.00 89.31 90 SER A N 1
ATOM 752 C CA . SER A 1 90 ? -7.250 7.998 -9.654 1.00 89.31 90 SER A CA 1
ATOM 753 C C . SER A 1 90 ? -5.788 8.021 -10.103 1.00 89.31 90 SER A C 1
ATOM 755 O O . SER A 1 90 ? -5.405 8.861 -10.916 1.00 89.31 90 SER A O 1
ATOM 757 N N . ASP A 1 91 ? -4.962 7.102 -9.599 1.00 91.50 91 ASP A N 1
ATOM 758 C CA . ASP A 1 91 ? -3.542 7.046 -9.949 1.00 91.50 91 ASP A CA 1
ATOM 759 C C . ASP A 1 91 ? -3.338 6.499 -11.362 1.00 91.50 91 ASP A C 1
ATOM 761 O O . ASP A 1 91 ? -2.350 6.839 -12.008 1.00 91.50 91 ASP A O 1
ATOM 765 N N . ILE A 1 92 ? -4.281 5.704 -11.880 1.00 89.56 92 ILE A N 1
ATOM 766 C CA . ILE A 1 92 ? -4.208 5.131 -13.231 1.00 89.56 92 ILE A CA 1
ATOM 767 C C . ILE A 1 92 ? -4.167 6.240 -14.288 1.00 89.56 92 ILE A C 1
ATOM 769 O O . ILE A 1 92 ? -3.371 6.168 -15.224 1.00 89.56 92 ILE A O 1
ATOM 773 N N . GLU A 1 93 ? -4.975 7.289 -14.121 1.00 90.00 93 GLU A N 1
ATOM 774 C CA . GLU A 1 93 ? -5.001 8.433 -15.042 1.00 90.00 93 GLU A CA 1
ATOM 775 C C . GLU A 1 93 ? -3.661 9.180 -15.049 1.00 90.00 93 GLU A C 1
ATOM 777 O O . GLU A 1 93 ? -3.145 9.552 -16.104 1.00 90.00 93 GLU A O 1
ATOM 782 N N . ILE A 1 94 ? -3.056 9.349 -13.871 1.00 91.56 94 ILE A N 1
ATOM 783 C CA . ILE A 1 94 ? -1.735 9.969 -13.725 1.00 91.56 94 ILE A CA 1
ATOM 784 C C . ILE A 1 94 ? -0.669 9.076 -14.373 1.00 91.56 94 ILE A C 1
ATOM 786 O O . ILE A 1 94 ? 0.182 9.557 -15.125 1.00 91.56 94 ILE A O 1
ATOM 790 N N . MET A 1 95 ? -0.725 7.768 -14.120 1.00 91.19 95 MET A N 1
ATOM 791 C CA . MET A 1 95 ? 0.213 6.796 -14.674 1.00 91.19 95 MET A CA 1
ATOM 792 C C . MET A 1 95 ? 0.188 6.776 -16.202 1.00 91.19 95 MET A C 1
ATOM 794 O O . MET A 1 95 ? 1.260 6.732 -16.799 1.00 91.19 95 MET A O 1
ATOM 798 N N . ASP A 1 96 ? -0.981 6.856 -16.841 1.00 89.75 96 ASP A N 1
ATOM 799 C CA . ASP A 1 96 ? -1.085 6.870 -18.307 1.00 89.75 96 ASP A CA 1
ATOM 800 C C . ASP A 1 96 ? -0.308 8.048 -18.924 1.00 89.75 96 ASP A C 1
ATOM 802 O O . ASP A 1 96 ? 0.426 7.893 -19.903 1.00 89.75 96 ASP A O 1
ATOM 806 N N . VAL A 1 97 ? -0.363 9.218 -18.280 1.00 91.00 97 VAL A N 1
ATOM 807 C CA . VAL A 1 97 ? 0.397 10.400 -18.707 1.00 91.00 97 VAL A CA 1
ATOM 808 C C . VAL A 1 97 ? 1.904 10.189 -18.546 1.00 91.00 97 VAL A C 1
ATOM 810 O O . VAL A 1 97 ? 2.663 10.476 -19.474 1.00 91.00 97 VAL A O 1
ATOM 813 N N . TYR A 1 98 ? 2.356 9.690 -17.392 1.00 89.50 98 TYR A N 1
ATOM 814 C CA . TYR A 1 98 ? 3.789 9.524 -17.105 1.00 89.50 98 TYR A CA 1
ATOM 815 C C . TYR A 1 98 ? 4.436 8.355 -17.852 1.00 89.50 98 TYR A C 1
ATOM 817 O O . TYR A 1 98 ? 5.625 8.408 -18.169 1.00 89.50 98 TYR A O 1
ATOM 825 N N . LEU A 1 99 ? 3.676 7.298 -18.132 1.00 91.06 99 LEU A N 1
ATOM 826 C CA . LEU A 1 99 ? 4.156 6.115 -18.845 1.00 91.06 99 LEU A CA 1
ATOM 827 C C . LEU A 1 99 ? 4.091 6.281 -20.367 1.00 91.06 99 LEU A C 1
ATOM 829 O O . LEU A 1 99 ? 4.623 5.447 -21.110 1.00 91.06 99 LEU A O 1
ATOM 833 N N . LYS A 1 100 ? 3.507 7.386 -20.843 1.00 92.62 100 LYS A N 1
ATOM 834 C CA . LYS A 1 100 ? 3.444 7.716 -22.260 1.00 92.62 100 LYS A CA 1
ATOM 835 C C . LYS A 1 100 ? 4.843 7.744 -22.877 1.00 92.62 100 LYS A C 1
ATOM 837 O O . LYS A 1 100 ? 5.758 8.409 -22.395 1.00 92.62 100 LYS A O 1
ATOM 842 N N . ASN A 1 101 ? 5.001 7.015 -23.978 1.00 91.56 101 ASN A N 1
ATOM 843 C CA . ASN A 1 101 ? 6.235 6.912 -24.764 1.00 91.56 101 ASN A CA 1
ATOM 844 C C . ASN A 1 101 ? 7.444 6.316 -24.013 1.00 91.56 101 ASN A C 1
ATOM 846 O O . ASN A 1 101 ? 8.549 6.309 -24.556 1.00 91.56 101 ASN A O 1
ATOM 850 N N . VAL A 1 102 ? 7.281 5.775 -22.797 1.00 94.00 102 VAL A N 1
ATOM 851 C CA . VAL A 1 102 ? 8.383 5.092 -22.091 1.00 94.00 102 VAL A CA 1
ATOM 852 C C . VAL A 1 102 ? 8.870 3.886 -22.899 1.00 94.00 102 VAL A C 1
ATOM 854 O O . VAL A 1 102 ? 10.075 3.677 -23.037 1.00 94.00 102 VAL A O 1
ATOM 857 N N . GLY A 1 103 ? 7.948 3.131 -23.505 1.00 91.31 103 GLY A N 1
ATOM 858 C CA . GLY A 1 103 ? 8.286 2.009 -24.385 1.00 91.31 103 GLY A CA 1
ATOM 859 C C . GLY A 1 103 ? 9.119 2.433 -25.597 1.00 91.31 103 GLY A C 1
ATOM 860 O O . GLY A 1 103 ? 10.138 1.809 -25.884 1.00 91.31 103 GLY A O 1
ATOM 861 N N . GLU A 1 104 ? 8.742 3.529 -26.260 1.00 94.94 104 GLU A N 1
ATOM 862 C CA . GLU A 1 104 ? 9.492 4.085 -27.395 1.00 94.94 104 GLU A CA 1
ATOM 863 C C . GLU A 1 104 ? 10.908 4.489 -26.974 1.00 94.94 104 GLU A C 1
ATOM 865 O O . GLU A 1 104 ? 11.879 4.097 -27.615 1.00 94.94 104 GLU A O 1
ATOM 870 N N . GLN A 1 105 ? 11.050 5.170 -25.834 1.00 95.44 105 GLN A N 1
ATOM 871 C CA . GLN A 1 105 ? 12.359 5.559 -25.303 1.00 95.44 105 GLN A CA 1
ATOM 872 C C . GLN A 1 105 ? 13.256 4.351 -24.998 1.00 95.44 105 GLN A C 1
ATOM 874 O O . GLN A 1 105 ? 14.463 4.388 -25.263 1.00 95.44 105 GLN A O 1
ATOM 879 N N . ILE A 1 106 ? 12.685 3.273 -24.448 1.00 95.69 106 ILE A N 1
ATOM 880 C CA . ILE A 1 106 ? 13.412 2.022 -24.203 1.00 95.69 106 ILE A CA 1
ATOM 881 C C . ILE A 1 106 ? 13.862 1.409 -25.534 1.00 95.69 106 ILE A C 1
ATOM 883 O O . ILE A 1 106 ? 15.042 1.084 -25.683 1.00 95.69 106 ILE A O 1
ATOM 887 N N . VAL A 1 107 ? 12.957 1.286 -26.509 1.00 95.94 107 VAL A N 1
ATOM 888 C CA . VAL A 1 107 ? 13.253 0.716 -27.832 1.00 95.94 107 VAL A CA 1
ATOM 889 C C . VAL A 1 107 ? 14.330 1.523 -28.551 1.00 95.94 107 VAL A C 1
ATOM 891 O O . VAL A 1 107 ? 15.316 0.946 -29.012 1.00 95.94 107 VAL A O 1
ATOM 894 N N . ASP A 1 108 ? 14.216 2.847 -28.572 1.00 96.88 108 ASP A N 1
ATOM 895 C CA . ASP A 1 108 ? 15.202 3.737 -29.181 1.00 96.88 108 ASP A CA 1
ATOM 896 C C . ASP A 1 108 ? 16.585 3.556 -28.559 1.00 96.88 108 ASP A C 1
ATOM 898 O O . ASP A 1 108 ? 17.608 3.542 -29.254 1.00 96.88 108 ASP A O 1
ATOM 902 N N . ARG A 1 109 ? 16.640 3.385 -27.235 1.00 96.06 109 ARG A N 1
ATOM 903 C CA . ARG A 1 109 ? 17.896 3.148 -26.525 1.00 96.06 109 ARG A CA 1
ATOM 904 C C . ARG A 1 109 ? 18.481 1.776 -26.853 1.00 96.06 109 ARG A C 1
ATOM 906 O O . ARG A 1 109 ? 19.690 1.682 -27.063 1.00 96.06 109 ARG A O 1
ATOM 913 N N . ILE A 1 110 ? 17.650 0.741 -26.961 1.00 95.94 110 ILE A N 1
ATOM 914 C CA . ILE A 1 110 ? 18.073 -0.598 -27.397 1.00 95.94 110 ILE A CA 1
ATOM 915 C C . ILE A 1 110 ? 18.632 -0.541 -28.823 1.00 95.94 110 ILE A C 1
ATOM 917 O O . ILE A 1 110 ? 19.724 -1.055 -29.069 1.00 95.94 110 ILE A O 1
ATOM 921 N N . ILE A 1 111 ? 17.939 0.127 -29.751 1.00 96.31 111 ILE A N 1
ATOM 922 C CA . ILE A 1 111 ? 18.378 0.289 -31.144 1.00 96.31 111 ILE A CA 1
ATOM 923 C C . ILE A 1 111 ? 19.729 1.005 -31.206 1.00 96.31 111 ILE A C 1
ATOM 925 O O . ILE A 1 111 ? 20.621 0.549 -31.918 1.00 96.31 111 ILE A O 1
ATOM 929 N N . LYS A 1 112 ? 19.918 2.077 -30.427 1.00 96.31 112 LYS A N 1
ATOM 930 C CA . LYS A 1 112 ? 21.192 2.812 -30.360 1.00 96.31 112 LYS A CA 1
ATOM 931 C C . LYS A 1 112 ? 22.343 1.970 -29.804 1.00 96.31 112 LYS A C 1
ATOM 933 O O . LYS A 1 112 ? 23.472 2.111 -30.262 1.00 96.31 112 LYS A O 1
ATOM 938 N N . ILE A 1 113 ? 22.079 1.104 -28.824 1.00 96.56 113 ILE A N 1
ATOM 939 C CA . ILE A 1 113 ? 23.107 0.273 -28.174 1.00 96.56 113 ILE A CA 1
ATOM 940 C C . ILE A 1 113 ? 23.442 -0.978 -29.001 1.00 96.56 113 ILE A C 1
ATOM 942 O O . ILE A 1 113 ? 24.577 -1.455 -28.958 1.00 96.56 113 ILE A O 1
ATOM 946 N N . LYS A 1 114 ? 22.489 -1.508 -29.776 1.00 94.81 114 LYS A N 1
ATOM 947 C CA . LYS A 1 114 ? 22.635 -2.763 -30.529 1.00 94.81 114 LYS A CA 1
ATOM 948 C C . LYS A 1 114 ? 23.916 -2.838 -31.383 1.00 94.81 114 LYS A C 1
ATOM 950 O O . LYS A 1 114 ? 24.603 -3.852 -31.258 1.00 94.81 114 LYS A O 1
ATOM 955 N N . PRO A 1 115 ? 24.293 -1.831 -32.199 1.00 93.88 115 PRO A N 1
ATOM 956 C CA . PRO A 1 115 ? 25.514 -1.900 -33.005 1.00 93.88 115 PRO A CA 1
ATOM 957 C C . PRO A 1 115 ? 26.779 -2.075 -32.158 1.00 93.88 115 PRO A C 1
ATOM 959 O O . PRO A 1 115 ? 27.619 -2.905 -32.488 1.00 93.88 115 PRO A O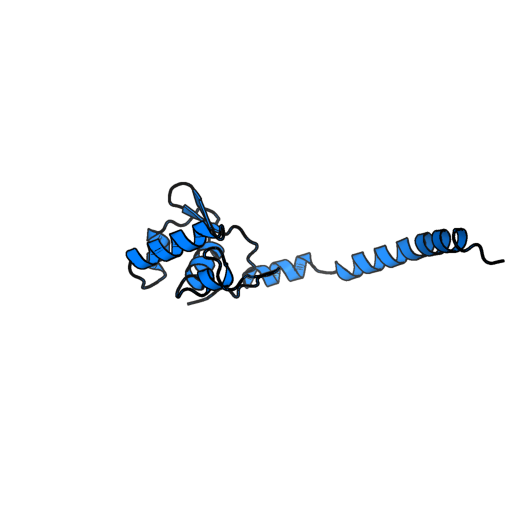 1
ATOM 962 N N . LEU A 1 116 ? 26.868 -1.369 -31.025 1.00 93.88 116 LEU A N 1
ATOM 963 C CA . LEU A 1 116 ? 28.014 -1.436 -30.109 1.00 93.88 116 LEU A CA 1
ATOM 964 C C . LEU A 1 116 ? 28.154 -2.823 -29.472 1.00 93.88 116 LEU A C 1
ATOM 966 O O . LEU A 1 116 ? 29.260 -3.324 -29.284 1.00 93.88 116 LEU A O 1
ATOM 970 N N . VAL A 1 117 ? 27.028 -3.449 -29.121 1.00 90.81 117 VAL A N 1
ATOM 971 C CA . VAL A 1 117 ? 27.021 -4.813 -28.575 1.00 90.81 117 VAL A CA 1
ATOM 972 C C . VAL A 1 117 ? 27.450 -5.816 -29.644 1.00 90.81 117 VAL A C 1
ATOM 974 O O . VAL A 1 117 ? 28.287 -6.669 -29.364 1.00 90.81 117 VAL A O 1
ATOM 977 N N . VAL A 1 118 ? 26.930 -5.694 -30.870 1.00 92.06 118 VAL A N 1
ATOM 978 C CA . VAL A 1 118 ? 27.291 -6.576 -31.992 1.00 92.06 118 VAL A CA 1
ATOM 979 C C . VAL A 1 118 ? 28.779 -6.469 -32.329 1.00 92.06 118 VAL A C 1
ATOM 981 O O . VAL A 1 118 ? 29.436 -7.499 -32.442 1.00 92.06 118 VAL A O 1
ATOM 984 N N . GLU A 1 119 ? 29.328 -5.256 -32.418 1.00 90.94 119 GLU A N 1
ATOM 985 C CA . GLU A 1 119 ? 30.757 -5.026 -32.671 1.00 90.94 119 GLU A CA 1
ATOM 986 C C . GLU A 1 119 ? 31.634 -5.698 -31.602 1.00 90.94 119 GLU A C 1
ATOM 988 O O . GLU A 1 119 ? 32.572 -6.433 -31.916 1.00 90.94 119 GLU A O 1
ATOM 993 N N . LYS A 1 120 ? 31.300 -5.510 -30.318 1.00 89.25 120 LYS A N 1
ATOM 994 C CA . LYS A 1 120 ? 32.035 -6.150 -29.219 1.00 89.25 120 LYS A CA 1
ATOM 995 C C . LYS A 1 120 ? 31.960 -7.673 -29.275 1.00 89.25 120 LYS A C 1
ATOM 997 O O . LYS A 1 120 ? 32.963 -8.325 -29.008 1.00 89.25 120 LYS A O 1
ATOM 1002 N N . LEU A 1 121 ? 30.804 -8.238 -29.623 1.00 88.38 121 LEU A N 1
ATOM 1003 C CA . LEU A 1 121 ? 30.641 -9.687 -29.757 1.00 88.38 121 LEU A CA 1
ATOM 1004 C C . LEU A 1 121 ? 31.432 -10.249 -30.947 1.00 88.38 121 LEU A C 1
ATOM 1006 O O . LEU A 1 121 ? 32.054 -11.298 -30.804 1.00 88.38 121 LEU A O 1
ATOM 1010 N N . GLN A 1 122 ? 31.475 -9.542 -32.080 1.00 84.19 122 GLN A N 1
ATOM 1011 C CA . GLN A 1 122 ? 32.278 -9.936 -33.246 1.00 84.19 122 GLN A CA 1
ATOM 1012 C C . GLN A 1 122 ? 33.779 -9.964 -32.932 1.00 84.19 122 GLN A C 1
ATOM 1014 O O . GLN A 1 122 ? 34.480 -10.886 -33.340 1.00 84.19 122 GLN A O 1
ATOM 1019 N N . ASN A 1 123 ? 34.263 -9.005 -32.140 1.00 78.94 123 ASN A N 1
ATOM 1020 C CA . ASN A 1 123 ? 35.659 -8.961 -31.695 1.00 78.94 123 ASN A CA 1
ATOM 1021 C C . ASN A 1 123 ? 36.017 -10.058 -30.671 1.00 78.94 123 ASN A C 1
ATOM 1023 O O . ASN A 1 123 ? 37.197 -10.300 -30.420 1.00 78.94 123 ASN A O 1
ATOM 1027 N N . LEU A 1 124 ? 35.019 -10.719 -30.075 1.00 81.56 124 LEU A N 1
ATOM 1028 C CA . LEU A 1 124 ? 35.197 -11.844 -29.150 1.00 81.56 124 LEU A CA 1
ATOM 1029 C C . LEU A 1 124 ? 35.066 -13.205 -29.848 1.00 81.56 124 LEU A C 1
ATOM 1031 O O . LEU A 1 124 ? 35.623 -14.191 -29.366 1.00 81.56 124 LEU A O 1
ATOM 1035 N N . SER A 1 125 ? 34.352 -13.280 -30.975 1.00 63.31 125 SER A N 1
ATOM 1036 C CA . SER A 1 125 ? 34.265 -14.496 -31.782 1.00 63.31 125 SER A CA 1
ATOM 1037 C C . SER A 1 125 ? 35.531 -14.678 -32.622 1.00 63.31 125 SER A C 1
ATOM 1039 O O . SER A 1 125 ? 35.630 -14.198 -33.747 1.00 63.31 125 SER A O 1
ATOM 1041 N N . SER A 1 126 ? 36.506 -15.404 -32.085 1.00 62.03 126 SER A N 1
ATOM 1042 C CA . SER A 1 126 ? 37.730 -15.820 -32.775 1.00 62.03 126 SER A CA 1
ATOM 1043 C C . SER A 1 126 ? 37.540 -17.112 -33.586 1.00 62.03 126 SER A C 1
ATOM 1045 O O . SER A 1 126 ? 38.309 -18.060 -33.447 1.00 62.03 126 SER A O 1
ATOM 1047 N N . TYR A 1 127 ? 36.535 -17.154 -34.466 1.00 55.84 127 TYR A N 1
ATOM 1048 C CA . TYR A 1 127 ? 36.489 -18.157 -35.536 1.00 55.84 127 TYR A CA 1
ATOM 1049 C C . TYR A 1 127 ? 36.949 -17.510 -36.847 1.00 55.84 127 TYR A C 1
ATOM 1051 O O . TYR A 1 127 ? 36.270 -16.636 -37.383 1.00 55.84 127 TYR A O 1
ATOM 1059 N N . LYS A 1 128 ? 38.146 -17.913 -37.295 1.00 49.72 128 LYS A N 1
ATOM 1060 C CA . LYS A 1 128 ? 38.639 -17.699 -38.663 1.00 49.72 128 LYS A CA 1
ATOM 1061 C C . LYS A 1 128 ? 37.888 -18.590 -39.642 1.00 49.72 128 LYS A C 1
ATOM 1063 O O . LYS A 1 128 ? 37.581 -19.737 -39.245 1.00 49.72 128 LYS A O 1
#

Radius of gyration: 22.78 Å; chains: 1; bounding box: 58×33×59 Å

Secondary structure (DSSP, 8-state):
---------S---TT-TT-HHHHHTSTTHHHHHHHHHHS-TT--BHHHHHTTS---HHHHHHHHHHHHHTTSEEEETTEEEESS----HHHHHHHHHHHTTHHHHHHHHHHHHHHHHHHHHHTT----

Sequence (128 aa):
MKRLNLYYFGDIEVYDKYNPAYVCDENFASEILYIIAENEAFSLTQEDISKFIDIDNHRLNSIISNLKRINAIEQKEDKYKINFPVFLESDIEIMDVYLKNVGEQIVDRIIKIKPLVVEKLQNLSSYK

Foldseek 3Di:
DDFDDDDDDDDQDPDDLLRPVVLCPPPCSRVLQVVQVVDDAFPDFLVRSCVVDVDDPVVSVVSVVSCVSNQQWDDDPRGIHGPDDDADPVNVVVCCVVCPCVVVVVVVVCVVCVVVVVVVVVVVPPDD